Protein AF-A0A7S0ESP5-F1 (afdb_monomer)

Sequence (108 aa):
GRGAGSAAATGTWERASLDAPQVDLGAPTTDVQVRLAGGEVPPQRLKLNRTHTVTDLLTLLEHTLQAAGVAGRPYVLMDGFPPKPLAVSDTSLQEAGLINAAVTLRWS

Nearest PDB structures (foldseek):
  4a3p-assembly1_A  TM=7.469E-01  e=1.361E-03  Homo sapiens
  3pv1-assembly1_A  TM=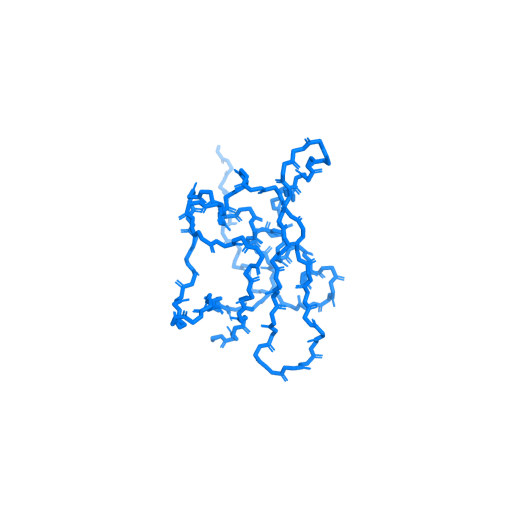6.887E-01  e=9.422E-04  Homo sapiens
  3pv1-assembly1_B  TM=6.680E-01  e=2.090E-03  Homo sapiens
  2bps-assembly2_B  TM=6.797E-01  e=4.635E-03  Bacillus subtilis
  4mel-assembly1_A  TM=6.921E-01  e=1.485E-02  Homo sapiens

Radius of gyration: 14.43 Å; Cα contacts (8 Å, |Δi|>4): 194; chains: 1; bounding box: 43×29×39 Å

Mean predicted aligned error: 8.19 Å

Solvent-accessible surface area (backbone atoms only — not comparable to full-atom values): 6264 Å² total; per-residue (Å²): 136,84,82,81,77,86,70,82,71,85,43,54,44,76,47,41,76,47,87,62,70,82,63,53,88,90,51,68,66,32,47,32,35,40,32,49,68,79,66,85,51,78,65,44,75,47,73,38,34,40,80,39,28,42,43,42,53,51,23,38,49,34,38,50,38,47,74,70,69,47,72,34,66,64,64,44,39,28,36,50,93,77,76,38,78,58,65,87,36,88,50,28,26,53,82,69,61,46,64,61,30,54,31,38,36,34,77,103

InterPro domains:
  IPR001012 UBX domain [PF00789] (27-106)
  IPR001012 UBX domain [PS50033] (25-106)
  IPR029071 Ubiquitin-like domain superfamily [SSF54236] (8-107)

Structure (mmCIF, N/CA/C/O backbone):
data_AF-A0A7S0ESP5-F1
#
_entry.id   AF-A0A7S0ESP5-F1
#
loop_
_atom_site.group_PDB
_atom_site.id
_atom_site.type_symbol
_atom_site.label_atom_id
_atom_site.label_alt_id
_atom_site.label_comp_id
_atom_site.label_asym_id
_atom_site.label_entity_id
_atom_site.label_seq_id
_atom_site.pdbx_PDB_ins_code
_atom_site.Cartn_x
_atom_site.Cartn_y
_atom_site.Cartn_z
_atom_site.occupancy
_atom_site.B_iso_or_equiv
_atom_site.auth_seq_id
_atom_site.auth_comp_id
_atom_site.auth_asym_id
_atom_site.auth_atom_id
_atom_site.pdbx_PDB_model_num
ATOM 1 N N . GLY A 1 1 ? -29.155 4.669 -26.409 1.00 43.12 1 GLY A N 1
ATOM 2 C CA . GLY A 1 1 ? -28.140 4.030 -25.554 1.00 43.12 1 GLY A CA 1
ATOM 3 C C . GLY A 1 1 ? -26.780 4.278 -26.158 1.00 43.12 1 GLY A C 1
ATOM 4 O O . GLY A 1 1 ? -26.630 4.054 -27.350 1.00 43.12 1 GLY A O 1
ATOM 5 N N . ARG A 1 2 ? -25.823 4.809 -25.393 1.00 40.50 2 ARG A N 1
ATOM 6 C CA . ARG A 1 2 ? -24.428 4.906 -25.841 1.00 40.50 2 ARG A CA 1
ATOM 7 C C . ARG A 1 2 ? -23.685 3.705 -25.269 1.00 40.50 2 ARG A C 1
ATOM 9 O O . ARG A 1 2 ? -23.623 3.560 -24.054 1.00 40.50 2 ARG A O 1
ATOM 16 N N . GLY A 1 3 ? -23.217 2.829 -26.154 1.00 40.16 3 GLY A N 1
ATOM 17 C CA . GLY A 1 3 ? -22.358 1.709 -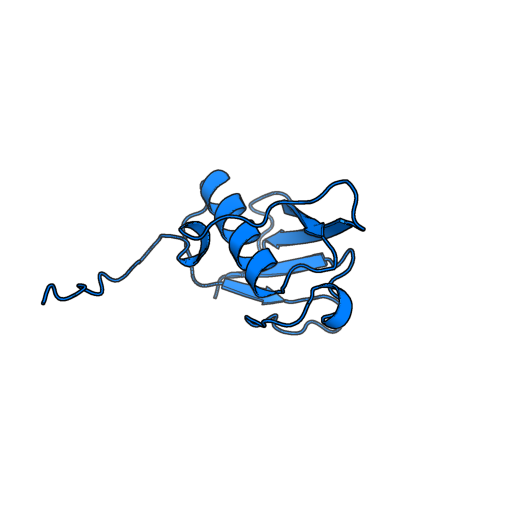25.799 1.00 40.16 3 GLY A CA 1
ATOM 18 C C . GLY A 1 3 ? -21.024 2.237 -25.285 1.00 40.16 3 GLY A C 1
ATOM 19 O O . GLY A 1 3 ? -20.367 3.023 -25.966 1.00 40.16 3 GLY A O 1
ATOM 20 N N . ALA A 1 4 ? -20.659 1.829 -24.074 1.00 47.00 4 ALA A N 1
ATOM 21 C CA . ALA A 1 4 ? -19.317 2.000 -23.553 1.00 47.00 4 ALA A CA 1
ATOM 22 C C . ALA A 1 4 ? -18.413 1.008 -24.293 1.00 47.00 4 ALA A C 1
ATOM 24 O O . ALA A 1 4 ? -18.542 -0.205 -24.132 1.00 47.00 4 ALA A O 1
ATOM 25 N N . GLY A 1 5 ? -17.550 1.527 -25.164 1.00 37.41 5 GLY A N 1
ATOM 26 C CA . GLY A 1 5 ? -16.470 0.744 -25.738 1.00 37.41 5 GLY A CA 1
ATOM 27 C C . GLY A 1 5 ? -15.474 0.406 -24.636 1.00 37.41 5 GLY A C 1
ATOM 28 O O . GLY A 1 5 ? -14.832 1.303 -24.096 1.00 37.41 5 GLY A O 1
ATOM 29 N N . SER A 1 6 ? -15.351 -0.880 -24.311 1.00 49.84 6 SER A N 1
ATOM 30 C CA . SER A 1 6 ? -14.203 -1.423 -23.588 1.00 49.84 6 SER A CA 1
ATOM 31 C C . SER A 1 6 ? -12.964 -1.270 -24.471 1.00 49.84 6 SER A C 1
ATOM 33 O O . SER A 1 6 ? -12.643 -2.142 -25.275 1.00 49.84 6 SER A O 1
ATOM 35 N N . ALA A 1 7 ? -12.297 -0.123 -24.366 1.00 43.41 7 ALA A 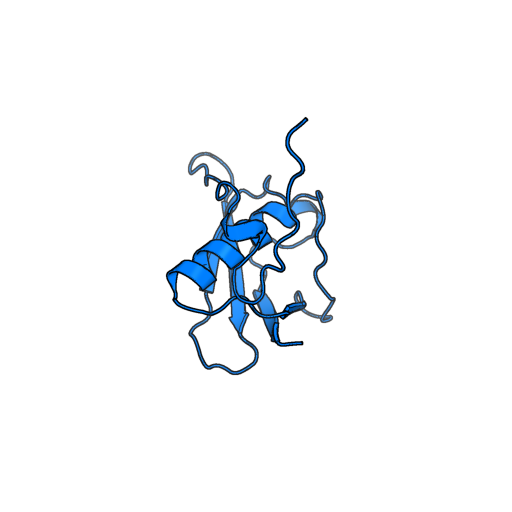N 1
ATOM 36 C CA . ALA A 1 7 ? -10.937 0.035 -24.849 1.00 43.41 7 ALA A CA 1
ATOM 37 C C . ALA A 1 7 ? -10.012 -0.607 -23.814 1.00 43.41 7 ALA A C 1
ATOM 39 O O . ALA A 1 7 ? -10.011 -0.217 -22.649 1.00 43.41 7 ALA A O 1
ATOM 40 N N . ALA A 1 8 ? -9.266 -1.623 -24.239 1.00 44.09 8 ALA A N 1
ATOM 41 C CA . ALA A 1 8 ? -8.236 -2.263 -23.441 1.00 44.09 8 ALA A CA 1
ATOM 42 C C . ALA A 1 8 ? -7.252 -1.205 -22.911 1.00 44.09 8 ALA A C 1
ATOM 44 O O . ALA A 1 8 ? -6.503 -0.607 -23.683 1.00 44.09 8 ALA A O 1
ATOM 45 N N . ALA A 1 9 ? -7.258 -0.972 -21.599 1.00 43.41 9 ALA A N 1
ATOM 46 C CA . ALA A 1 9 ? -6.290 -0.127 -20.914 1.00 43.41 9 ALA A CA 1
ATOM 47 C C . ALA A 1 9 ? -4.955 -0.878 -20.774 1.00 43.41 9 ALA A C 1
ATOM 49 O O . ALA A 1 9 ? -4.535 -1.276 -19.692 1.00 43.41 9 ALA A O 1
ATOM 50 N N . THR A 1 10 ? -4.267 -1.115 -21.889 1.00 46.97 10 THR A N 1
ATOM 51 C CA . THR A 1 10 ? -2.864 -1.533 -21.859 1.00 46.97 10 THR A CA 1
ATOM 52 C C . THR A 1 10 ? -2.007 -0.317 -21.509 1.00 46.97 10 THR A C 1
ATOM 54 O O . THR A 1 10 ? -1.678 0.474 -22.389 1.00 46.97 10 THR A O 1
ATOM 57 N N . GLY A 1 11 ? -1.662 -0.157 -20.228 1.00 54.38 11 GLY A N 1
ATOM 58 C CA . GLY A 1 11 ? -0.615 0.775 -19.782 1.00 54.38 11 GLY A CA 1
ATOM 59 C C . GLY A 1 11 ? -1.020 1.840 -18.761 1.00 54.38 11 GLY A C 1
ATOM 60 O O . GLY A 1 11 ? -0.149 2.560 -18.276 1.00 54.38 11 GLY A O 1
ATOM 61 N N . THR A 1 12 ? -2.301 1.953 -18.415 1.00 62.12 12 THR A N 1
ATOM 62 C CA . THR A 1 12 ? -2.805 2.920 -17.427 1.00 62.12 12 THR A CA 1
ATOM 63 C C . THR A 1 12 ? -3.285 2.208 -16.181 1.00 62.12 12 THR A C 1
ATOM 65 O O . THR A 1 12 ? -3.941 1.173 -16.254 1.00 62.12 12 THR A O 1
ATOM 68 N N . TRP A 1 13 ? -2.955 2.784 -15.037 1.00 78.62 13 TRP A N 1
ATOM 69 C CA . TRP A 1 13 ? -3.464 2.352 -13.752 1.00 78.62 13 TRP A CA 1
ATOM 70 C C . TRP A 1 13 ? -4.981 2.575 -13.709 1.00 78.62 13 TRP A C 1
ATOM 72 O O . TRP A 1 13 ? -5.450 3.714 -13.685 1.00 78.62 13 TRP A O 1
ATOM 82 N N . GLU A 1 14 ? -5.757 1.495 -13.777 1.00 74.94 14 GLU A N 1
ATOM 83 C CA . GLU A 1 14 ? -7.216 1.564 -13.924 1.00 74.94 14 GLU A CA 1
ATOM 84 C C . GLU A 1 14 ? -7.870 2.259 -12.722 1.00 74.94 14 GLU A C 1
ATOM 86 O O . GLU A 1 14 ? -8.802 3.049 -12.876 1.00 74.94 14 GLU A O 1
ATOM 91 N N . ARG A 1 15 ? -7.309 2.064 -11.526 1.00 76.69 15 ARG A N 1
ATOM 92 C CA . ARG A 1 15 ? -7.779 2.682 -10.285 1.00 76.69 15 ARG A CA 1
ATOM 93 C C . ARG A 1 15 ? -7.200 4.066 -10.074 1.00 76.69 15 ARG A C 1
ATOM 95 O O . ARG A 1 15 ? -7.820 4.842 -9.367 1.00 76.69 15 ARG A O 1
ATOM 102 N N . ALA A 1 16 ? -6.093 4.434 -10.720 1.00 73.62 16 ALA A N 1
ATOM 103 C CA . ALA A 1 16 ? -5.630 5.827 -10.696 1.00 73.62 16 ALA A CA 1
ATOM 104 C C . ALA A 1 16 ? -6.614 6.799 -11.373 1.00 73.62 16 ALA A C 1
ATOM 106 O O . ALA A 1 16 ? -6.452 8.008 -11.243 1.00 73.62 16 ALA A O 1
ATOM 107 N N . SER A 1 17 ? -7.615 6.282 -12.098 1.00 74.25 17 SER A N 1
ATOM 108 C CA . SER A 1 17 ? -8.742 7.072 -12.610 1.00 74.25 17 SER A CA 1
ATOM 109 C C . SER A 1 17 ? -9.840 7.317 -11.563 1.00 74.25 17 SER A C 1
ATOM 111 O O . SER A 1 17 ? -10.732 8.127 -11.804 1.00 74.25 17 SER A O 1
ATOM 113 N N . LEU A 1 18 ? -9.809 6.608 -10.429 1.00 80.06 18 LEU A N 1
ATOM 114 C CA . LEU A 1 18 ? -10.706 6.825 -9.295 1.00 80.06 18 LEU A CA 1
ATOM 115 C C . LEU A 1 18 ? -10.183 7.963 -8.414 1.00 80.06 18 LEU A C 1
ATOM 117 O O . LEU A 1 18 ? -8.992 8.276 -8.415 1.00 80.06 18 LEU A O 1
ATOM 121 N N . ASP A 1 19 ? -11.085 8.550 -7.630 1.00 80.31 19 ASP A N 1
ATOM 122 C CA . ASP A 1 19 ? -10.714 9.555 -6.638 1.00 80.31 19 ASP A CA 1
ATOM 123 C C . ASP A 1 19 ? -9.766 8.944 -5.600 1.00 80.31 19 ASP A C 1
ATOM 125 O O . ASP A 1 19 ? -10.031 7.877 -5.036 1.00 80.31 19 ASP A O 1
ATOM 129 N N . ALA A 1 20 ? -8.635 9.611 -5.373 1.00 78.81 20 ALA A N 1
ATOM 130 C CA . ALA A 1 20 ? -7.666 9.155 -4.392 1.00 78.81 20 ALA A CA 1
ATOM 131 C C . ALA A 1 20 ? -8.237 9.338 -2.973 1.00 78.81 20 ALA A C 1
ATOM 133 O O . ALA A 1 20 ? -8.802 10.396 -2.679 1.00 78.81 20 ALA A O 1
ATOM 134 N N . PRO A 1 21 ? -8.050 8.363 -2.065 1.00 84.12 21 PRO A N 1
ATOM 135 C CA . PRO A 1 21 ? -8.506 8.488 -0.685 1.00 84.12 21 PRO A CA 1
ATOM 136 C C . PRO A 1 21 ? -7.965 9.751 -0.018 1.00 84.12 21 PRO A C 1
ATOM 138 O O . PRO A 1 21 ? -6.756 10.009 -0.007 1.00 84.12 21 PRO A O 1
ATOM 141 N N . GLN A 1 22 ? -8.866 10.526 0.581 1.00 84.50 22 GLN A N 1
ATOM 142 C CA . GLN A 1 22 ? -8.514 11.708 1.357 1.00 84.50 22 GLN A CA 1
ATOM 143 C C . GLN A 1 22 ? -8.111 11.302 2.775 1.00 84.50 22 GLN A C 1
ATOM 145 O O . GLN A 1 22 ? -8.882 10.701 3.519 1.00 84.50 22 GLN A O 1
ATOM 150 N N . VAL A 1 23 ? -6.894 11.674 3.170 1.00 88.62 23 VAL A N 1
ATOM 151 C CA . VAL A 1 23 ? -6.393 11.407 4.520 1.00 88.62 23 VAL A CA 1
ATOM 152 C C . VAL A 1 23 ? -6.910 12.465 5.490 1.00 88.62 23 VAL A C 1
ATOM 154 O O . VAL A 1 23 ? -6.565 13.640 5.377 1.00 88.62 23 VAL A O 1
ATOM 157 N N . ASP A 1 24 ? -7.669 12.036 6.490 1.00 88.00 24 ASP A N 1
ATOM 158 C CA . ASP A 1 24 ? -8.098 12.868 7.609 1.00 88.00 24 ASP A CA 1
ATOM 159 C C . ASP A 1 24 ? -6.985 12.941 8.671 1.00 88.00 24 ASP A C 1
ATOM 161 O O . ASP A 1 24 ? -6.551 11.929 9.224 1.00 88.00 24 ASP A O 1
ATOM 165 N N . LEU A 1 25 ? -6.494 14.144 8.968 1.00 82.75 25 LEU A N 1
ATOM 166 C CA . LEU A 1 25 ? -5.437 14.356 9.963 1.00 82.75 25 LEU A CA 1
ATOM 167 C C . LEU A 1 25 ? -5.949 14.332 11.416 1.00 82.75 25 LEU A C 1
ATOM 169 O O . LEU A 1 25 ? -5.135 14.261 12.336 1.00 82.75 25 LEU A O 1
ATOM 173 N N . GLY A 1 26 ? -7.265 14.393 11.631 1.00 88.50 26 GLY A N 1
ATOM 174 C CA . GLY A 1 26 ? -7.909 14.288 12.943 1.00 88.50 26 GLY A CA 1
ATOM 175 C C . GLY A 1 26 ? -8.180 12.848 13.388 1.00 88.50 26 GLY A C 1
ATOM 176 O O . GLY A 1 26 ? -8.431 12.606 14.568 1.00 88.50 26 GLY A O 1
ATOM 177 N N . ALA A 1 27 ? -8.100 11.883 12.470 1.00 88.50 27 ALA A N 1
ATOM 178 C CA . ALA A 1 27 ? -8.320 10.464 12.729 1.00 88.50 27 ALA A CA 1
ATOM 179 C C . ALA A 1 27 ? -6.993 9.677 12.776 1.00 88.50 27 ALA A C 1
ATOM 181 O O . ALA A 1 27 ? -5.978 10.117 12.233 1.00 88.50 27 ALA A O 1
ATOM 182 N N . PRO A 1 28 ? -6.961 8.476 13.387 1.00 89.62 28 PRO A N 1
ATOM 183 C CA . PRO A 1 28 ? -5.763 7.646 13.391 1.00 89.62 28 PRO A CA 1
ATOM 184 C C . PRO A 1 28 ? -5.301 7.307 11.966 1.00 89.62 28 PRO A C 1
ATOM 186 O O . PRO A 1 28 ? -6.013 6.645 11.201 1.00 89.62 28 PRO A O 1
ATOM 189 N N . THR A 1 29 ? -4.081 7.728 11.630 1.00 92.25 29 THR A N 1
ATOM 190 C CA . THR A 1 29 ? -3.431 7.425 10.352 1.00 92.25 29 THR A CA 1
ATOM 191 C C . THR A 1 29 ? -2.563 6.171 10.432 1.00 92.25 29 THR A C 1
ATOM 193 O O . THR A 1 29 ? -2.209 5.668 11.506 1.00 92.25 29 THR A O 1
ATOM 196 N N . THR A 1 30 ? -2.222 5.652 9.264 1.00 91.25 30 THR A N 1
ATOM 197 C CA . THR A 1 30 ? -1.298 4.554 9.060 1.00 91.25 30 THR A CA 1
ATOM 198 C C . THR A 1 30 ? -0.459 4.801 7.813 1.00 91.25 30 THR A C 1
ATOM 200 O O . THR A 1 30 ? -0.916 5.432 6.860 1.00 91.25 30 THR A O 1
ATOM 203 N N . ASP A 1 31 ? 0.774 4.311 7.843 1.00 90.56 31 ASP A N 1
ATOM 204 C CA . ASP A 1 31 ? 1.743 4.486 6.774 1.00 90.56 31 ASP A CA 1
ATOM 205 C C . ASP A 1 31 ? 2.093 3.123 6.185 1.00 90.56 31 ASP A C 1
ATOM 207 O O . ASP A 1 31 ? 2.778 2.330 6.824 1.00 90.56 31 ASP A O 1
ATOM 211 N N . VAL A 1 32 ? 1.661 2.843 4.960 1.00 89.75 32 VAL A N 1
ATOM 212 C CA . VAL A 1 32 ? 2.007 1.592 4.279 1.00 89.75 32 VAL A CA 1
ATOM 213 C C . V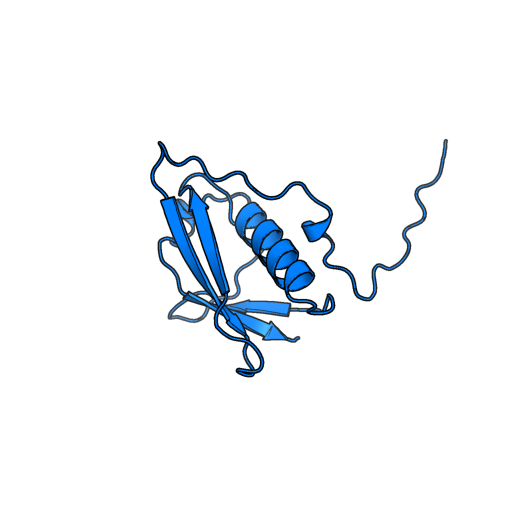AL A 1 32 ? 3.188 1.824 3.351 1.00 89.75 32 VAL A C 1
ATOM 215 O O . VAL A 1 32 ? 3.176 2.717 2.503 1.00 89.75 32 VAL A O 1
ATOM 218 N N . GLN A 1 33 ? 4.241 1.028 3.525 1.00 89.81 33 GLN A N 1
ATOM 219 C CA . GLN A 1 33 ? 5.414 1.080 2.660 1.00 89.81 33 GLN A CA 1
ATOM 220 C C . GLN A 1 33 ? 5.249 0.105 1.504 1.00 89.81 33 GLN A C 1
ATOM 222 O O . GLN A 1 33 ? 5.137 -1.095 1.728 1.00 89.81 33 GLN A O 1
ATOM 227 N N . VAL A 1 34 ? 5.314 0.601 0.274 1.00 88.81 34 VAL A N 1
ATOM 228 C CA . VAL A 1 34 ? 5.297 -0.220 -0.934 1.00 88.81 34 VAL A CA 1
ATOM 229 C C . VAL A 1 34 ? 6.694 -0.274 -1.527 1.00 88.81 34 VAL A C 1
ATOM 231 O O . VAL A 1 34 ? 7.241 0.730 -1.979 1.00 88.81 34 VAL A O 1
ATOM 234 N N . ARG A 1 35 ? 7.291 -1.463 -1.507 1.00 86.88 35 ARG A N 1
ATOM 235 C CA . ARG A 1 35 ? 8.606 -1.746 -2.092 1.00 86.88 35 ARG A CA 1
ATOM 236 C C . ARG A 1 35 ? 8.427 -2.385 -3.456 1.00 86.88 35 ARG A C 1
ATOM 238 O O . ARG A 1 35 ? 7.740 -3.392 -3.553 1.00 86.88 35 ARG A O 1
ATOM 245 N N . LEU A 1 36 ? 9.069 -1.856 -4.490 1.00 86.12 36 LEU A N 1
ATOM 246 C CA . LEU A 1 36 ? 9.070 -2.508 -5.799 1.00 86.12 36 LEU A CA 1
ATOM 247 C C . LEU A 1 36 ? 10.114 -3.635 -5.824 1.00 86.12 36 LEU A C 1
ATOM 249 O O . LEU A 1 36 ? 11.289 -3.420 -5.513 1.00 86.12 36 LEU A O 1
ATOM 253 N N . ALA A 1 37 ? 9.679 -4.841 -6.187 1.00 75.56 37 ALA A N 1
ATOM 254 C CA . ALA A 1 37 ? 10.511 -6.022 -6.374 1.00 75.56 37 ALA A CA 1
ATOM 255 C C . ALA A 1 37 ? 11.359 -5.819 -7.631 1.00 75.56 37 ALA A C 1
ATOM 257 O O . ALA A 1 37 ? 10.914 -6.043 -8.752 1.00 75.56 37 ALA A O 1
ATOM 258 N N . GLY A 1 38 ? 12.566 -5.314 -7.419 1.00 68.31 38 GLY A N 1
ATOM 259 C CA . GLY A 1 38 ? 13.467 -4.877 -8.481 1.00 68.31 38 GLY A CA 1
ATOM 260 C C . GLY A 1 38 ? 14.364 -3.729 -8.032 1.00 68.31 38 GLY A C 1
ATOM 261 O O . GLY A 1 38 ? 15.436 -3.548 -8.590 1.00 68.31 38 GLY A O 1
ATOM 262 N N . GLY A 1 39 ? 13.966 -2.980 -6.992 1.00 66.31 39 GLY A N 1
ATOM 263 C CA . GLY A 1 39 ? 14.770 -1.878 -6.447 1.00 66.31 39 GLY A CA 1
ATOM 264 C C . GLY A 1 39 ? 14.950 -0.695 -7.406 1.00 66.31 39 GLY A C 1
ATOM 265 O O . GLY A 1 39 ? 15.719 0.209 -7.103 1.00 66.31 39 GLY A O 1
ATOM 266 N N . GLU A 1 40 ? 14.241 -0.693 -8.538 1.00 68.44 40 GLU A N 1
ATOM 267 C CA . GLU A 1 40 ? 14.333 0.339 -9.578 1.00 68.44 40 GLU A CA 1
ATOM 268 C C . GLU A 1 40 ? 13.859 1.709 -9.082 1.00 68.44 40 GLU A C 1
ATOM 270 O O . GLU A 1 40 ? 14.350 2.741 -9.532 1.00 68.44 40 GLU A O 1
ATOM 275 N N . VAL A 1 41 ? 12.925 1.723 -8.126 1.00 73.12 41 VAL A N 1
ATOM 276 C CA . VAL A 1 41 ? 12.421 2.941 -7.490 1.00 73.12 41 VAL A CA 1
ATOM 277 C C . VAL A 1 41 ? 12.485 2.818 -5.966 1.00 73.12 41 VAL A C 1
ATOM 279 O O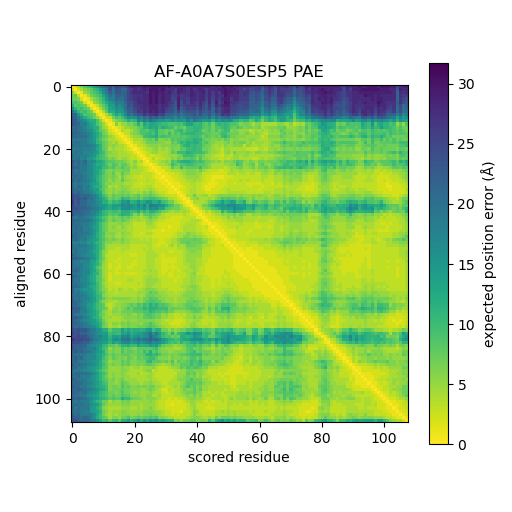 . VAL A 1 41 ? 12.373 1.711 -5.420 1.00 73.12 41 VAL A O 1
ATOM 282 N N . PRO A 1 42 ? 12.635 3.944 -5.246 1.00 82.56 42 PRO A N 1
ATOM 283 C CA . PRO A 1 42 ? 12.597 3.941 -3.793 1.00 82.56 42 PRO A CA 1
ATOM 284 C C . PRO A 1 42 ? 11.234 3.460 -3.267 1.00 82.56 42 PRO A C 1
ATOM 286 O O . PRO A 1 42 ? 10.209 3.644 -3.937 1.00 82.56 42 PRO A O 1
ATOM 289 N N . PRO A 1 43 ? 11.198 2.874 -2.054 1.00 84.75 43 PRO A N 1
ATOM 290 C CA . PRO A 1 43 ? 9.950 2.482 -1.416 1.00 84.75 43 PRO A CA 1
ATOM 291 C C . PRO A 1 43 ? 9.006 3.677 -1.295 1.00 84.75 43 PRO A C 1
ATOM 293 O O . PRO A 1 43 ? 9.353 4.698 -0.700 1.00 84.75 43 PRO A O 1
ATOM 296 N N . GLN A 1 44 ? 7.803 3.531 -1.840 1.00 86.56 44 GLN A N 1
ATOM 297 C CA . GLN A 1 44 ? 6.759 4.544 -1.767 1.00 86.56 44 GLN A CA 1
ATOM 298 C C . GLN A 1 44 ? 6.060 4.433 -0.413 1.00 86.56 44 GLN A C 1
ATOM 300 O O . GLN A 1 44 ? 5.726 3.335 0.029 1.00 86.56 44 GLN A O 1
ATOM 305 N N . ARG A 1 45 ? 5.859 5.557 0.277 1.00 89.06 45 ARG A N 1
ATOM 306 C CA . ARG A 1 45 ? 5.127 5.591 1.550 1.00 89.06 45 ARG A CA 1
ATOM 307 C C . ARG A 1 45 ? 3.743 6.160 1.293 1.00 89.06 45 ARG A C 1
ATOM 309 O O . ARG A 1 45 ? 3.618 7.328 0.946 1.00 89.06 45 ARG A O 1
ATOM 316 N N . LEU A 1 46 ? 2.729 5.327 1.471 1.00 89.50 46 LEU A N 1
ATOM 317 C CA . LEU A 1 46 ? 1.331 5.693 1.312 1.00 89.50 46 LEU A CA 1
ATOM 318 C C . LEU A 1 46 ? 0.747 5.971 2.688 1.00 89.50 46 LEU A C 1
ATOM 320 O O . LEU A 1 46 ? 0.698 5.079 3.536 1.00 89.50 46 LEU A O 1
ATOM 324 N N . LYS A 1 47 ? 0.320 7.209 2.917 1.00 90.50 47 LYS A N 1
ATOM 325 C CA . LYS A 1 47 ? -0.329 7.601 4.165 1.00 90.50 47 LYS A CA 1
ATOM 326 C C . LYS A 1 47 ? -1.837 7.546 3.978 1.00 90.50 47 LYS A C 1
ATOM 328 O O . LYS A 1 47 ? -2.345 8.126 3.028 1.00 90.50 47 LYS A O 1
ATOM 333 N N . LEU A 1 48 ? -2.530 6.844 4.867 1.00 91.62 48 LEU A N 1
ATOM 334 C CA . LEU A 1 48 ? -3.972 6.577 4.811 1.00 91.62 48 LEU A CA 1
ATOM 335 C C . LEU A 1 48 ? -4.546 6.590 6.236 1.00 91.62 48 LEU A C 1
ATOM 337 O O . LEU A 1 48 ? -3.798 6.481 7.206 1.00 91.62 48 LEU A O 1
ATOM 341 N N . ASN A 1 49 ? -5.864 6.684 6.412 1.00 92.75 49 ASN A N 1
ATOM 342 C CA . ASN A 1 49 ? -6.489 6.407 7.720 1.00 92.75 49 ASN A CA 1
ATOM 343 C C . ASN A 1 49 ? -6.730 4.917 7.931 1.00 92.75 49 ASN A C 1
ATOM 345 O O . ASN A 1 49 ? -6.973 4.188 6.978 1.00 92.75 49 ASN A O 1
ATOM 349 N N . ARG A 1 50 ? -6.750 4.476 9.193 1.00 90.94 50 ARG A N 1
ATOM 350 C CA . ARG A 1 50 ? -7.026 3.070 9.560 1.00 90.94 50 ARG A CA 1
ATOM 351 C C . ARG A 1 50 ? -8.402 2.566 9.111 1.00 90.94 50 ARG A C 1
ATOM 353 O O . ARG A 1 50 ? -8.591 1.362 8.989 1.00 90.94 50 ARG A O 1
ATOM 360 N N . THR A 1 51 ? -9.327 3.493 8.875 1.00 90.44 51 THR A N 1
ATOM 361 C CA . THR A 1 51 ? -10.690 3.260 8.388 1.00 90.44 51 THR A CA 1
ATOM 362 C C . THR A 1 51 ? -10.777 3.066 6.876 1.00 90.44 51 THR A C 1
ATOM 364 O O . THR A 1 51 ? -11.812 2.611 6.402 1.00 90.44 51 THR A O 1
ATOM 367 N N . HIS A 1 52 ? -9.727 3.403 6.118 1.00 91.56 52 HIS A N 1
ATOM 368 C CA . HIS A 1 52 ? -9.700 3.165 4.675 1.00 91.56 52 HIS A CA 1
ATOM 369 C C . HIS A 1 52 ? -9.668 1.673 4.373 1.00 91.56 52 HIS A C 1
ATOM 371 O O . HIS A 1 52 ? -9.258 0.870 5.212 1.00 91.56 52 HIS A O 1
ATOM 377 N N . THR A 1 53 ? -10.079 1.313 3.163 1.00 91.56 53 THR A N 1
ATOM 378 C CA . THR A 1 53 ? -10.113 -0.075 2.698 1.00 91.56 53 THR A CA 1
ATOM 379 C C . THR A 1 53 ? -8.797 -0.497 2.045 1.00 91.56 53 THR A C 1
ATOM 381 O O . THR A 1 53 ? -7.957 0.333 1.683 1.00 91.56 53 THR A O 1
ATOM 384 N N . VAL A 1 54 ? -8.611 -1.806 1.844 1.00 89.12 54 VAL A N 1
ATOM 385 C CA . VAL A 1 54 ? -7.511 -2.311 1.002 1.00 89.12 54 VAL A CA 1
ATOM 386 C C . VAL A 1 54 ? -7.644 -1.770 -0.425 1.00 89.12 54 VAL A C 1
ATOM 388 O O . VAL A 1 54 ? -6.650 -1.408 -1.047 1.00 89.12 54 VAL A O 1
ATOM 391 N N . THR A 1 55 ? -8.871 -1.655 -0.932 1.00 88.25 55 THR A N 1
ATOM 392 C CA . THR A 1 55 ? -9.177 -1.025 -2.222 1.00 88.25 55 THR A CA 1
ATOM 393 C C . THR A 1 55 ? -8.644 0.408 -2.323 1.00 88.25 55 THR A C 1
ATOM 395 O O . THR A 1 55 ? -7.971 0.715 -3.305 1.00 88.25 55 THR A O 1
ATOM 398 N N . ASP A 1 56 ? -8.867 1.254 -1.317 1.00 90.19 56 ASP A N 1
ATOM 399 C CA . ASP A 1 56 ? -8.342 2.628 -1.278 1.00 90.19 56 ASP A CA 1
ATOM 400 C C . ASP A 1 56 ? -6.819 2.679 -1.312 1.00 90.19 56 ASP A C 1
ATOM 402 O O . ASP A 1 56 ? -6.225 3.478 -2.035 1.00 90.19 56 ASP A O 1
ATOM 406 N N . LEU A 1 57 ? -6.167 1.793 -0.558 1.00 88.62 57 LEU A N 1
ATOM 407 C CA . LEU A 1 57 ? -4.713 1.684 -0.570 1.00 88.62 57 LEU A CA 1
ATOM 408 C C . LEU A 1 57 ? -4.179 1.369 -1.971 1.00 88.62 57 LEU A C 1
ATOM 410 O O . LEU A 1 57 ? -3.181 1.952 -2.394 1.00 88.62 57 LEU A O 1
ATOM 414 N N . LEU A 1 58 ? -4.847 0.470 -2.693 1.00 88.06 58 LEU A N 1
ATOM 415 C CA . LEU A 1 58 ? -4.482 0.116 -4.061 1.00 88.06 58 LEU A CA 1
ATOM 416 C C . LEU A 1 58 ? -4.696 1.291 -5.015 1.00 88.06 58 LEU A C 1
ATOM 418 O O . LEU A 1 58 ? -3.798 1.603 -5.788 1.00 88.06 58 LEU A O 1
ATOM 422 N N . THR A 1 59 ? -5.827 1.986 -4.905 1.00 89.31 59 THR A N 1
ATOM 423 C CA . THR A 1 59 ? -6.111 3.213 -5.661 1.00 89.31 59 THR A CA 1
ATOM 424 C C . THR A 1 59 ? -5.036 4.279 -5.433 1.00 89.31 59 THR A C 1
ATOM 426 O O . THR A 1 59 ? -4.480 4.820 -6.390 1.00 89.31 59 THR A O 1
ATOM 429 N N . LEU A 1 60 ? -4.675 4.548 -4.172 1.00 89.56 60 LEU A N 1
ATOM 430 C CA . LEU A 1 60 ? -3.641 5.527 -3.841 1.00 89.56 60 LEU A CA 1
ATOM 431 C C . LEU A 1 60 ? -2.266 5.099 -4.355 1.00 89.56 60 LEU A C 1
ATOM 433 O O . LEU A 1 60 ? -1.512 5.932 -4.861 1.00 89.56 60 LEU A O 1
ATOM 437 N N . LEU A 1 61 ? -1.928 3.813 -4.236 1.00 88.12 61 LEU A N 1
ATO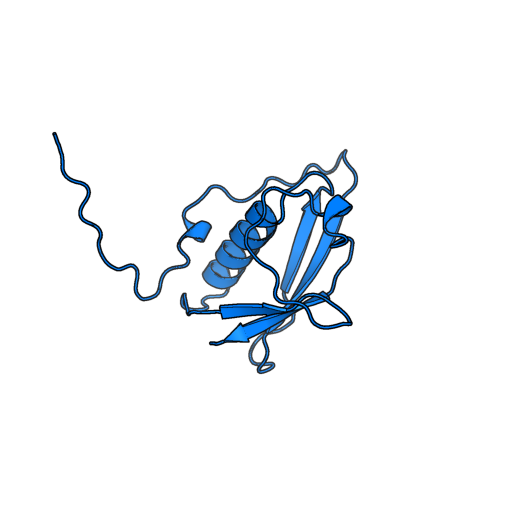M 438 C CA . LEU A 1 61 ? -0.681 3.271 -4.765 1.00 88.12 61 LEU A CA 1
ATOM 439 C C . LEU A 1 61 ? -0.577 3.519 -6.265 1.00 88.12 61 LEU A C 1
ATOM 441 O O . LEU A 1 61 ? 0.404 4.090 -6.725 1.00 88.12 61 LEU A O 1
ATOM 445 N N . GLU A 1 62 ? -1.594 3.101 -7.006 1.00 88.88 62 GLU A N 1
ATOM 446 C CA . GLU A 1 62 ? -1.697 3.269 -8.447 1.00 88.88 62 GLU A CA 1
ATOM 447 C C . GLU A 1 62 ? -1.556 4.737 -8.860 1.00 88.88 62 GLU A C 1
ATOM 449 O O . GLU A 1 62 ? -0.749 5.064 -9.731 1.00 88.88 62 GLU A O 1
ATOM 454 N N . HIS A 1 63 ? -2.249 5.642 -8.167 1.00 87.69 63 HIS A N 1
ATOM 455 C CA . HIS A 1 63 ? -2.128 7.081 -8.384 1.00 87.69 63 HIS A CA 1
ATOM 456 C C . HIS A 1 63 ? -0.699 7.593 -8.119 1.00 87.69 63 HIS A C 1
ATOM 458 O O . HIS A 1 63 ? -0.164 8.404 -8.877 1.00 87.69 63 HIS A O 1
ATOM 464 N N . THR A 1 64 ? -0.046 7.090 -7.069 1.00 86.38 64 THR A N 1
ATOM 465 C CA . THR A 1 64 ? 1.333 7.463 -6.710 1.00 86.38 64 THR A CA 1
ATOM 466 C C . THR A 1 64 ? 2.344 6.931 -7.730 1.00 86.38 64 THR A C 1
ATOM 468 O O . THR A 1 64 ? 3.259 7.649 -8.123 1.00 86.38 64 THR A O 1
ATOM 471 N N . LEU A 1 65 ? 2.167 5.696 -8.208 1.00 85.06 65 LEU A N 1
ATOM 472 C CA . LEU A 1 65 ? 3.003 5.090 -9.247 1.00 85.06 65 LEU A CA 1
ATOM 473 C C . LEU A 1 65 ? 2.839 5.810 -10.586 1.00 85.06 65 LEU A C 1
ATOM 475 O O . LEU A 1 65 ? 3.833 6.084 -11.257 1.00 85.06 65 LEU A O 1
ATOM 479 N N . GLN A 1 66 ? 1.607 6.178 -10.941 1.00 83.94 66 GLN A N 1
ATOM 480 C CA . GLN A 1 66 ? 1.325 7.003 -12.111 1.00 83.94 66 GLN A CA 1
ATOM 481 C C . GLN A 1 66 ? 2.039 8.353 -12.026 1.00 83.94 66 GLN A C 1
ATOM 483 O O . GLN A 1 66 ? 2.716 8.753 -12.971 1.00 83.94 66 GLN A O 1
ATOM 488 N N . ALA A 1 67 ? 1.926 9.036 -10.882 1.00 83.38 67 ALA A N 1
ATOM 489 C CA . ALA A 1 67 ? 2.588 10.315 -10.639 1.00 83.38 67 ALA A CA 1
ATOM 490 C C . ALA A 1 67 ? 4.123 10.196 -10.660 1.00 83.38 67 ALA A C 1
ATOM 492 O O . ALA A 1 67 ? 4.808 11.126 -11.078 1.00 83.38 67 ALA A O 1
ATOM 493 N N . ALA A 1 68 ? 4.663 9.039 -10.267 1.00 80.94 68 ALA A N 1
ATOM 494 C CA . ALA A 1 68 ? 6.083 8.712 -10.374 1.00 80.94 68 ALA A CA 1
ATOM 495 C C . ALA A 1 68 ? 6.533 8.345 -11.806 1.00 80.94 68 ALA A C 1
ATOM 497 O O . ALA A 1 68 ? 7.713 8.071 -12.019 1.00 80.94 68 ALA A O 1
ATOM 498 N N . GLY A 1 69 ? 5.626 8.329 -12.791 1.00 80.50 69 GLY A N 1
ATOM 499 C CA . GLY A 1 69 ? 5.933 7.996 -14.185 1.00 80.50 69 GLY A CA 1
ATOM 500 C C . GLY A 1 69 ? 6.067 6.495 -14.457 1.00 80.50 69 GLY A C 1
ATOM 501 O O . GLY A 1 69 ? 6.604 6.100 -15.493 1.00 80.50 69 GLY A O 1
ATOM 502 N N . VAL A 1 70 ? 5.594 5.641 -13.546 1.00 82.25 70 VAL A N 1
ATOM 503 C CA . VAL A 1 70 ? 5.583 4.189 -13.741 1.00 82.25 70 VAL A CA 1
ATOM 504 C C . VAL A 1 70 ? 4.400 3.825 -14.635 1.00 82.25 70 VAL A C 1
ATOM 506 O O . VAL A 1 70 ? 3.259 4.173 -14.336 1.00 82.25 70 VAL A O 1
ATOM 509 N N . ALA A 1 71 ? 4.664 3.116 -15.732 1.00 80.81 71 ALA A N 1
ATOM 510 C CA . ALA A 1 71 ? 3.609 2.623 -16.614 1.00 80.81 71 ALA A CA 1
ATOM 511 C C . ALA A 1 71 ? 2.757 1.559 -15.903 1.00 80.81 71 ALA A C 1
ATOM 513 O O . ALA A 1 71 ? 3.304 0.703 -15.204 1.00 80.81 71 ALA A O 1
ATOM 514 N N . GLY A 1 72 ? 1.441 1.583 -16.127 1.00 80.31 72 GLY A N 1
ATOM 515 C CA . GLY A 1 72 ? 0.518 0.574 -15.616 1.00 80.31 72 GLY A CA 1
ATOM 516 C C . GLY A 1 72 ? 0.877 -0.801 -16.171 1.00 80.31 72 GLY A C 1
ATOM 517 O O . GLY A 1 72 ? 0.878 -1.020 -17.383 1.00 80.31 72 GLY A O 1
ATOM 518 N N . ARG A 1 73 ? 1.235 -1.723 -15.280 1.00 81.62 73 ARG A N 1
ATOM 519 C CA . ARG A 1 73 ? 1.661 -3.089 -15.606 1.00 81.62 73 ARG A CA 1
ATOM 520 C C . ARG A 1 73 ? 0.991 -4.057 -14.638 1.00 81.62 73 ARG A C 1
ATOM 522 O O . ARG A 1 73 ? 0.771 -3.666 -13.494 1.00 81.62 73 ARG A O 1
ATOM 529 N N . PRO A 1 74 ? 0.696 -5.300 -15.049 1.00 82.19 74 PRO A N 1
ATOM 530 C CA . PRO A 1 74 ? 0.200 -6.318 -14.132 1.00 82.19 74 PRO A CA 1
ATOM 531 C C . PRO A 1 74 ? 1.172 -6.494 -12.961 1.00 82.19 74 PRO A C 1
ATOM 533 O O . PRO A 1 74 ? 2.382 -6.662 -13.134 1.00 82.19 74 PRO A O 1
ATOM 536 N N . TYR A 1 75 ? 0.632 -6.410 -11.751 1.00 84.00 75 TYR A N 1
ATOM 537 C CA . TYR A 1 75 ? 1.407 -6.490 -10.527 1.00 84.00 75 TYR A CA 1
ATOM 538 C C . TYR A 1 75 ? 0.653 -7.283 -9.469 1.00 84.00 75 TYR A C 1
ATOM 540 O O . TYR A 1 75 ? -0.575 -7.347 -9.455 1.00 84.00 75 TYR A O 1
ATOM 548 N N . VAL A 1 76 ? 1.413 -7.874 -8.558 1.00 86.75 76 VAL A N 1
ATOM 549 C CA . VAL A 1 76 ? 0.901 -8.518 -7.355 1.00 86.75 76 VAL A CA 1
ATOM 550 C C . VAL A 1 76 ? 1.522 -7.804 -6.170 1.00 86.75 76 VAL A C 1
ATOM 552 O O . VAL A 1 76 ? 2.732 -7.585 -6.131 1.00 86.75 76 VAL A O 1
ATOM 555 N N . LEU A 1 77 ? 0.707 -7.426 -5.195 1.00 86.50 77 LEU A N 1
ATOM 556 C CA . LEU A 1 77 ? 1.219 -6.985 -3.907 1.00 86.50 77 LEU A CA 1
ATOM 557 C C . LEU A 1 77 ? 1.320 -8.183 -2.988 1.00 86.50 77 LEU A C 1
ATOM 559 O O . LEU A 1 77 ? 0.390 -8.971 -2.873 1.00 86.50 77 LEU A O 1
ATOM 563 N N . MET A 1 78 ? 2.462 -8.308 -2.340 1.00 86.06 78 MET A N 1
ATOM 564 C CA . MET A 1 78 ? 2.704 -9.296 -1.308 1.00 86.06 78 MET A CA 1
ATOM 565 C C . MET A 1 78 ? 2.763 -8.545 0.014 1.00 86.06 78 MET A C 1
ATOM 567 O O . MET A 1 78 ? 3.644 -7.700 0.187 1.00 86.06 78 MET A O 1
ATOM 571 N N . ASP A 1 79 ? 1.826 -8.803 0.919 1.00 82.56 79 ASP A N 1
ATOM 572 C CA . 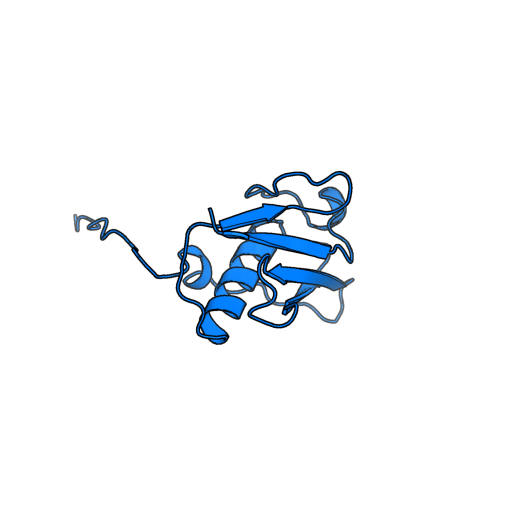ASP A 1 79 ? 1.910 -8.287 2.281 1.00 82.56 79 ASP A CA 1
ATOM 573 C C . ASP A 1 79 ? 2.903 -9.077 3.130 1.00 82.56 79 ASP A C 1
ATOM 575 O O . ASP A 1 79 ? 3.545 -9.997 2.627 1.00 82.56 79 ASP A O 1
ATOM 579 N N . GLY A 1 80 ? 3.135 -8.596 4.353 1.00 65.19 80 GLY A N 1
ATOM 580 C CA . GLY A 1 80 ? 4.267 -8.940 5.212 1.00 65.19 80 GLY A CA 1
ATOM 581 C C . GLY A 1 80 ? 4.406 -10.425 5.555 1.00 65.19 80 GLY A C 1
ATOM 582 O O . GLY A 1 80 ? 3.747 -11.295 5.015 1.00 65.19 80 GLY A O 1
ATOM 583 N N . PHE A 1 81 ? 5.339 -10.749 6.447 1.00 48.09 81 PHE A N 1
ATOM 584 C CA . PHE A 1 81 ? 5.708 -12.137 6.729 1.00 48.09 81 PHE A CA 1
ATOM 585 C C . PHE A 1 81 ? 4.628 -12.858 7.567 1.00 48.09 81 PHE A C 1
ATOM 587 O O . PHE A 1 81 ? 4.371 -12.417 8.689 1.00 48.09 81 PHE A O 1
ATOM 594 N N . PRO A 1 82 ? 4.041 -13.983 7.109 1.00 61.47 82 PRO A N 1
ATOM 595 C CA . PRO A 1 82 ? 4.372 -14.750 5.905 1.00 61.47 82 PRO A CA 1
ATOM 596 C C . PRO A 1 82 ? 3.786 -14.141 4.617 1.00 61.47 82 PRO A C 1
ATOM 598 O O . PRO A 1 82 ? 2.602 -13.812 4.605 1.00 61.47 82 PRO A O 1
ATOM 601 N N . PRO A 1 83 ? 4.575 -14.056 3.524 1.00 68.75 83 PRO A N 1
ATOM 602 C CA . PRO A 1 83 ? 4.216 -13.288 2.338 1.00 68.75 83 PRO A CA 1
ATOM 603 C C . PRO A 1 83 ? 2.925 -13.801 1.712 1.00 68.75 83 PRO A C 1
ATOM 605 O O . PRO A 1 83 ? 2.907 -14.856 1.070 1.00 68.75 83 PRO A O 1
ATOM 608 N N . LYS A 1 84 ? 1.850 -13.037 1.887 1.00 79.00 84 LYS A N 1
ATOM 609 C CA . LYS A 1 84 ? 0.529 -13.371 1.370 1.00 79.00 84 LYS A CA 1
ATOM 610 C C . LYS A 1 84 ? 0.171 -12.409 0.232 1.00 79.00 84 LYS A C 1
ATOM 612 O O . LYS A 1 84 ? 0.536 -11.237 0.276 1.00 79.00 84 LYS A O 1
ATOM 617 N N . PRO A 1 85 ? -0.448 -12.896 -0.856 1.00 81.81 85 PRO A N 1
ATOM 618 C CA . PRO A 1 85 ? -0.915 -12.011 -1.909 1.00 81.81 85 PRO A CA 1
ATOM 619 C C . PRO A 1 85 ? -2.045 -11.128 -1.370 1.00 81.81 85 PRO A C 1
ATOM 621 O O . PRO A 1 85 ? -3.072 -11.630 -0.904 1.00 81.81 85 PRO A O 1
ATOM 624 N N . LEU A 1 8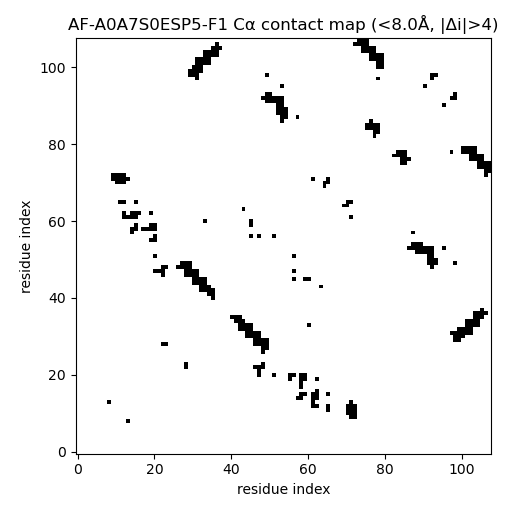6 ? -1.848 -9.816 -1.460 1.00 82.62 86 LEU A N 1
ATOM 625 C CA . LEU A 1 86 ? -2.845 -8.815 -1.134 1.00 82.62 86 LEU A CA 1
ATOM 626 C C . LEU A 1 86 ? -3.832 -8.715 -2.300 1.00 82.62 86 LEU A C 1
ATOM 628 O O . LEU A 1 86 ? -3.459 -8.337 -3.412 1.00 82.62 86 LEU A O 1
ATOM 632 N N . ALA A 1 87 ? -5.089 -9.061 -2.047 1.00 78.69 87 ALA A N 1
ATOM 633 C CA . ALA A 1 87 ? -6.165 -8.937 -3.020 1.00 78.69 87 ALA A CA 1
ATOM 634 C C . ALA A 1 87 ? -7.025 -7.705 -2.729 1.00 78.69 87 ALA A C 1
ATOM 636 O O . ALA A 1 87 ? -7.121 -7.245 -1.588 1.00 78.69 87 ALA A O 1
ATOM 637 N N . VAL A 1 88 ? -7.695 -7.206 -3.770 1.00 79.81 88 VAL A N 1
ATOM 638 C CA . VAL A 1 88 ? -8.731 -6.177 -3.631 1.00 79.81 88 VAL A CA 1
ATOM 639 C C . VAL A 1 88 ? -9.765 -6.641 -2.605 1.00 79.81 88 VAL A C 1
ATOM 641 O O . VAL A 1 88 ? -10.305 -7.739 -2.716 1.00 79.81 88 VAL A O 1
ATOM 644 N N . SER A 1 89 ? -9.967 -5.843 -1.562 1.00 81.88 89 SER A N 1
ATOM 645 C CA . SER A 1 89 ? -10.866 -6.162 -0.455 1.00 81.88 89 SER A CA 1
ATOM 646 C C . SER A 1 89 ? -11.474 -4.867 0.078 1.00 81.88 89 SER A C 1
ATOM 648 O O . SER A 1 89 ? -10.770 -3.867 0.233 1.00 81.88 89 SER A O 1
ATOM 650 N N . ASP A 1 90 ? -12.762 -4.897 0.405 1.00 85.31 90 ASP A N 1
ATOM 651 C CA . ASP A 1 90 ? -13.464 -3.803 1.094 1.00 85.31 90 ASP A CA 1
ATOM 652 C C . ASP A 1 90 ? -13.242 -3.815 2.615 1.00 85.31 90 ASP A C 1
ATOM 654 O O . ASP A 1 90 ? -13.784 -2.997 3.352 1.00 85.31 90 ASP A O 1
ATOM 658 N N . THR A 1 91 ? -12.417 -4.739 3.107 1.00 87.19 91 THR A N 1
ATOM 659 C CA . THR A 1 91 ? -11.970 -4.772 4.499 1.00 87.19 91 THR A CA 1
ATOM 660 C C . THR A 1 91 ? -11.108 -3.550 4.811 1.00 87.19 91 THR A C 1
ATOM 662 O O . THR A 1 91 ? -10.287 -3.126 3.991 1.00 87.19 91 THR A O 1
ATOM 665 N N . SER A 1 92 ? -11.272 -2.991 6.011 1.00 89.56 92 SER A N 1
ATOM 666 C CA . SER A 1 92 ? -10.458 -1.863 6.467 1.00 89.56 92 SER A CA 1
ATOM 667 C C . SER A 1 92 ? -8.981 -2.250 6.622 1.00 89.56 92 SER A C 1
ATOM 669 O O . SER A 1 92 ? -8.652 -3.403 6.907 1.00 89.56 92 SER A O 1
ATOM 671 N N . LEU A 1 93 ? -8.063 -1.288 6.494 1.00 87.88 93 LEU A N 1
ATOM 672 C CA . LEU A 1 93 ? -6.627 -1.509 6.708 1.00 87.88 93 LEU A CA 1
ATOM 673 C C . LEU A 1 93 ? -6.338 -2.047 8.111 1.00 87.88 93 LEU A C 1
ATOM 675 O O . LEU A 1 93 ? -5.407 -2.829 8.294 1.00 87.88 93 LEU A O 1
ATOM 679 N N . GLN A 1 94 ? -7.137 -1.638 9.097 1.00 88.38 94 GLN A N 1
ATOM 680 C CA . GLN A 1 94 ? -7.035 -2.145 10.457 1.00 88.38 94 GLN A CA 1
ATOM 681 C C . GLN A 1 94 ? -7.384 -3.629 10.552 1.00 88.38 94 GLN A C 1
ATOM 683 O O . GLN A 1 94 ? -6.614 -4.391 11.133 1.00 88.38 94 GLN A O 1
ATOM 688 N N . GLU A 1 95 ? -8.510 -4.044 9.978 1.00 85.69 95 GLU A N 1
ATOM 689 C CA . GLU A 1 95 ? -8.954 -5.440 10.016 1.00 85.69 95 GLU A CA 1
ATOM 690 C C . GLU A 1 95 ? -8.108 -6.353 9.129 1.00 85.69 95 GLU A C 1
ATOM 692 O O . GLU A 1 95 ? -7.873 -7.509 9.472 1.00 85.69 95 GLU A O 1
ATOM 697 N N . ALA A 1 96 ? -7.580 -5.819 8.029 1.00 83.00 96 ALA A N 1
ATOM 698 C CA . ALA A 1 96 ? -6.621 -6.511 7.181 1.00 83.00 96 ALA A CA 1
ATOM 699 C C . ALA A 1 96 ? -5.227 -6.637 7.831 1.00 83.00 96 ALA A C 1
ATOM 701 O O . ALA A 1 96 ? -4.352 -7.295 7.273 1.00 83.00 96 ALA A O 1
ATOM 702 N N . GLY A 1 97 ? -4.990 -6.001 8.986 1.00 83.62 97 GLY A N 1
ATOM 703 C CA . GLY A 1 97 ? -3.690 -6.018 9.660 1.00 83.62 97 GLY A CA 1
ATOM 704 C C . GLY A 1 97 ? -2.602 -5.232 8.920 1.00 83.62 97 GLY A C 1
ATOM 705 O O . GLY A 1 97 ? -1.417 -5.435 9.167 1.00 83.62 97 GLY A O 1
ATOM 706 N N . LEU A 1 98 ? -2.981 -4.304 8.038 1.00 84.81 98 LEU A N 1
ATOM 707 C CA . LEU A 1 98 ? -2.070 -3.522 7.195 1.00 84.81 98 LEU A CA 1
ATOM 708 C C . LEU A 1 98 ? -1.582 -2.232 7.870 1.00 84.81 98 LEU A C 1
ATOM 710 O O . LEU A 1 98 ? -1.191 -1.272 7.207 1.00 84.81 98 LEU A O 1
ATOM 714 N N . ILE A 1 99 ? -1.590 -2.191 9.203 1.00 88.19 99 ILE A N 1
ATOM 715 C CA . ILE A 1 99 ? -1.205 -1.007 9.970 1.00 88.19 99 ILE A CA 1
ATOM 716 C C . ILE A 1 99 ? 0.317 -0.907 10.062 1.00 88.19 99 ILE A C 1
ATOM 718 O O . ILE A 1 99 ? 0.959 -1.737 10.695 1.00 88.19 99 ILE A O 1
ATOM 722 N N . ASN A 1 100 ? 0.893 0.143 9.472 1.00 86.0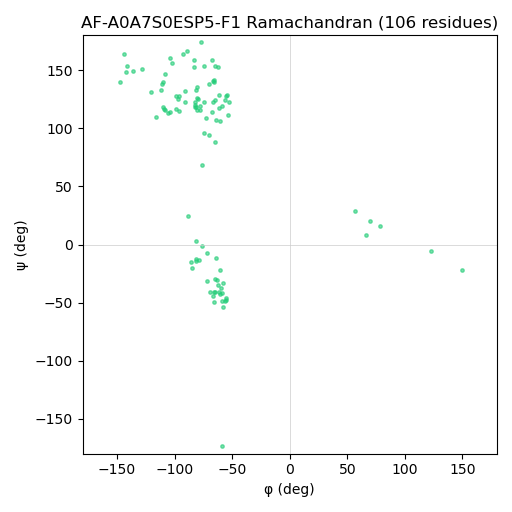0 100 ASN A N 1
ATOM 723 C CA . ASN A 1 100 ? 2.346 0.314 9.343 1.00 86.00 100 ASN A CA 1
ATOM 724 C C . ASN A 1 100 ? 3.026 -0.865 8.626 1.00 86.00 100 ASN A C 1
ATOM 726 O O . ASN A 1 100 ? 4.184 -1.191 8.896 1.00 86.00 100 ASN A O 1
ATOM 730 N N . ALA A 1 101 ? 2.286 -1.530 7.737 1.00 86.25 101 ALA A N 1
ATOM 731 C CA . ALA A 1 101 ? 2.774 -2.691 7.018 1.00 86.25 101 ALA A CA 1
ATOM 732 C C . ALA A 1 101 ? 3.760 -2.295 5.912 1.00 86.25 101 ALA A C 1
ATOM 734 O O . ALA A 1 101 ? 3.707 -1.203 5.340 1.00 86.25 101 ALA A O 1
ATOM 735 N N . ALA A 1 102 ? 4.651 -3.226 5.584 1.00 87.81 102 ALA A N 1
ATOM 736 C CA . ALA A 1 102 ? 5.486 -3.151 4.399 1.00 87.81 102 ALA A CA 1
ATOM 737 C C . ALA A 1 102 ? 5.022 -4.220 3.410 1.00 87.81 102 ALA A C 1
ATOM 739 O O . ALA A 1 102 ? 5.071 -5.412 3.709 1.00 87.81 102 ALA A O 1
ATOM 740 N N . VAL A 1 103 ? 4.580 -3.781 2.238 1.00 88.50 103 VAL A N 1
ATOM 741 C CA . VAL A 1 103 ? 4.147 -4.632 1.134 1.00 88.50 103 VAL A CA 1
ATOM 742 C C . VAL A 1 103 ? 5.186 -4.578 0.017 1.00 88.50 103 VAL A C 1
ATOM 744 O O . VAL A 1 103 ? 5.846 -3.560 -0.208 1.00 88.50 103 VAL A O 1
ATOM 747 N N . THR A 1 104 ? 5.349 -5.686 -0.692 1.00 88.88 104 THR A N 1
ATOM 748 C CA . THR A 1 104 ? 6.241 -5.792 -1.846 1.00 88.88 104 THR A CA 1
ATOM 749 C C . THR A 1 104 ? 5.408 -5.915 -3.111 1.00 88.88 104 THR A C 1
ATOM 751 O O . THR A 1 104 ? 4.683 -6.888 -3.288 1.00 88.88 104 THR A O 1
ATOM 754 N N . LEU A 1 105 ? 5.517 -4.936 -4.001 1.00 87.69 105 LEU A N 1
ATOM 755 C CA . LEU A 1 105 ? 4.949 -4.985 -5.338 1.00 87.69 105 LEU A CA 1
ATOM 756 C C . LEU A 1 105 ? 5.886 -5.780 -6.234 1.00 87.69 105 LEU A C 1
ATOM 758 O O . LEU A 1 105 ? 7.021 -5.376 -6.452 1.00 87.69 105 LEU A O 1
ATOM 762 N N . ARG A 1 106 ? 5.405 -6.887 -6.783 1.00 86.00 106 ARG A N 1
ATOM 763 C CA . ARG A 1 106 ? 6.108 -7.679 -7.792 1.00 86.00 106 ARG A CA 1
ATOM 764 C C . ARG A 1 106 ? 5.378 -7.585 -9.120 1.00 86.00 106 ARG A C 1
ATOM 766 O O . ARG A 1 106 ? 4.163 -7.748 -9.165 1.00 86.00 106 ARG A O 1
ATOM 773 N N . TRP A 1 107 ? 6.122 -7.334 -10.188 1.00 85.00 107 TRP A N 1
ATOM 774 C CA . TRP A 1 107 ? 5.592 -7.427 -11.543 1.00 85.00 107 TRP A CA 1
ATOM 775 C C . TRP A 1 107 ? 5.234 -8.885 -11.847 1.00 85.00 107 TRP A C 1
ATOM 777 O O . TRP A 1 107 ? 5.954 -9.794 -11.414 1.00 85.00 107 TRP A O 1
ATOM 787 N N . SER A 1 108 ? 4.106 -9.100 -12.524 1.00 74.00 108 SER A N 1
ATOM 788 C CA . SER A 1 108 ? 3.646 -10.424 -12.961 1.00 74.00 108 SER A CA 1
ATOM 789 C C . SER A 1 108 ? 3.563 -10.522 -14.474 1.00 74.00 108 SER A C 1
ATOM 791 O O . SER A 1 108 ? 3.483 -9.470 -15.138 1.00 74.00 108 SER A O 1
#

Secondary structure (DSSP, 8-state):
---------SSS-SGGGSPPPPPPTTS-EEEEEEEETTSSSPPEEEEEETTSBHHHHHHHHHHHHHHTTPPP--EEEE-STTT-EEPP--SBTTTTT-TT-EEEEEE-

Organism: NCBI:txid33657

pLDDT: mean 79.49, std 13.92, range [37.41, 92.75]

Foldseek 3Di:
DDDDDPDPPQWALPLLPPDAADADPVAAKAWEWEAEPPNPDPTDIDIHHQQAALQNVSSNVRNVCVVVVHTDAAKWKFWDPVTDTRDGDRDGCNVVVRGNTYIYIYGD